Protein AF-A0A6J4IR55-F1 (afdb_monomer_lite)

Radius of gyration: 13.65 Å; chains: 1; bounding box: 36×31×40 Å

InterPro domains:
  IPR049530 EC042_2821-like Restriction Endonuclease-like domain [PF18740] (6-79)

Sequence (94 aa):
VEVPKDPSKSHPYRQMEVVARVNANLNDWKINPFDVQSIVKAYGVKSRPEFYYLSSVRNSSPQYSEAFIEWMIDQYQRDHTFFTASRRKAKASP

pLDDT: mean 91.33, std 11.25, range [43.28, 98.25]

Foldseek 3Di:
DPPPDDCCQQFVDALVRLQVLLQVVDDPDHDDSLLVVLQCQLPVQCVPPSFWDDDPDPPGGITGGVVNSVVVNVQCVVPVCRSVVSNVSNVVRD

Structure (mmCIF, N/CA/C/O backbone):
data_AF-A0A6J4IR55-F1
#
_entry.id   AF-A0A6J4IR55-F1
#
loop_
_atom_site.group_PDB
_atom_site.id
_atom_site.type_symbol
_atom_site.label_atom_id
_atom_site.label_alt_id
_atom_site.label_comp_id
_atom_site.label_asym_id
_atom_site.label_entity_id
_atom_site.label_seq_id
_atom_site.pdbx_PDB_ins_code
_atom_site.Cartn_x
_atom_site.Cartn_y
_atom_site.Cartn_z
_atom_site.occupancy
_atom_site.B_iso_or_equiv
_atom_site.auth_seq_id
_atom_site.auth_comp_id
_atom_site.auth_asym_id
_atom_site.auth_atom_id
_atom_site.pdbx_PDB_model_num
ATOM 1 N N . VAL A 1 1 ? 7.339 -20.319 -22.525 1.00 43.28 1 VAL A N 1
ATOM 2 C CA . VAL A 1 1 ? 8.256 -19.159 -22.579 1.00 43.28 1 VAL A CA 1
ATOM 3 C C . VAL A 1 1 ? 7.704 -18.123 -21.624 1.00 43.28 1 VAL A C 1
ATOM 5 O O . VAL A 1 1 ? 6.638 -17.585 -21.890 1.00 43.28 1 VAL A O 1
ATOM 8 N N . GLU A 1 2 ? 8.337 -17.942 -20.469 1.00 48.81 2 GLU A N 1
ATOM 9 C CA . GLU A 1 2 ? 7.925 -16.915 -19.511 1.00 48.81 2 GLU A CA 1
ATOM 10 C C . GLU A 1 2 ? 8.440 -15.574 -20.039 1.00 48.81 2 GLU A C 1
ATOM 12 O O . GLU A 1 2 ? 9.646 -15.352 -20.137 1.00 48.81 2 GLU A O 1
ATOM 17 N N . VAL A 1 3 ? 7.527 -14.732 -20.524 1.00 53.88 3 VAL A N 1
ATOM 18 C CA . VAL A 1 3 ? 7.879 -13.418 -21.071 1.00 53.88 3 VAL A CA 1
ATOM 19 C C . VAL A 1 3 ? 8.401 -12.564 -19.913 1.00 53.88 3 VAL A C 1
ATOM 21 O O . VAL A 1 3 ? 7.700 -12.473 -18.901 1.00 53.88 3 VAL A O 1
ATOM 24 N N . PRO A 1 4 ? 9.583 -11.926 -20.027 1.00 58.06 4 PRO A N 1
ATOM 25 C CA . PRO A 1 4 ? 10.058 -11.004 -19.005 1.00 58.06 4 PRO A CA 1
ATOM 26 C C . PRO A 1 4 ? 8.987 -9.939 -18.746 1.00 58.06 4 PRO A C 1
ATOM 28 O O . PRO A 1 4 ? 8.683 -9.126 -19.621 1.00 58.06 4 PRO A O 1
ATOM 31 N N . LYS A 1 5 ? 8.361 -9.970 -17.564 1.00 64.94 5 LYS A N 1
ATOM 32 C CA . LYS A 1 5 ? 7.410 -8.934 -17.153 1.00 64.94 5 LYS A CA 1
ATOM 33 C C . LYS A 1 5 ? 8.193 -7.639 -17.007 1.00 64.94 5 LYS A C 1
ATOM 35 O O . LYS A 1 5 ? 8.987 -7.513 -16.084 1.00 64.94 5 LYS A O 1
ATOM 40 N N . ASP A 1 6 ? 7.964 -6.693 -17.913 1.00 74.69 6 ASP A N 1
ATOM 41 C CA . ASP A 1 6 ? 8.489 -5.335 -17.797 1.00 74.69 6 ASP A CA 1
ATOM 42 C C . ASP A 1 6 ? 7.989 -4.723 -16.471 1.00 74.69 6 ASP A C 1
ATOM 44 O O . ASP A 1 6 ? 6.774 -4.527 -16.298 1.00 74.69 6 ASP A O 1
ATOM 48 N N . PRO A 1 7 ? 8.880 -4.448 -15.501 1.00 71.12 7 PRO A N 1
ATOM 49 C CA . PRO A 1 7 ? 8.490 -3.862 -14.224 1.00 71.12 7 PRO A CA 1
ATOM 50 C C . PRO A 1 7 ? 7.841 -2.493 -14.393 1.00 71.12 7 PRO A C 1
ATOM 52 O O . PRO A 1 7 ? 6.917 -2.164 -13.662 1.00 71.12 7 PRO A O 1
ATOM 55 N N . SER A 1 8 ? 8.225 -1.750 -15.433 1.00 74.88 8 SER A N 1
ATOM 56 C CA . SER A 1 8 ? 7.648 -0.444 -15.766 1.00 74.88 8 SER A CA 1
ATOM 57 C C . SER A 1 8 ? 6.166 -0.532 -16.136 1.00 74.88 8 SER A C 1
ATOM 59 O O . SER A 1 8 ? 5.472 0.477 -16.118 1.00 74.88 8 SER A O 1
ATOM 61 N N . LYS A 1 9 ? 5.670 -1.727 -16.484 1.00 79.88 9 LYS A N 1
ATOM 62 C CA . LYS A 1 9 ? 4.254 -1.980 -16.784 1.00 79.88 9 LYS A CA 1
ATOM 63 C C . LYS A 1 9 ? 3.528 -2.685 -15.645 1.00 79.88 9 LYS A C 1
ATOM 65 O O . LYS A 1 9 ? 2.356 -2.419 -15.420 1.00 79.88 9 LYS A O 1
ATOM 70 N N . SER A 1 10 ? 4.205 -3.595 -14.946 1.00 87.31 10 SER A N 1
ATOM 71 C CA . SER A 1 10 ? 3.587 -4.385 -13.870 1.00 87.31 10 SER A CA 1
ATOM 72 C C . SER A 1 10 ? 3.609 -3.686 -12.509 1.00 87.31 10 SER A C 1
ATOM 74 O O . SER A 1 10 ? 2.667 -3.833 -11.736 1.00 87.31 10 SER A O 1
ATOM 76 N N . HIS A 1 11 ? 4.658 -2.913 -12.230 1.00 93.44 11 HIS A N 1
ATOM 77 C CA . HIS A 1 11 ? 4.889 -2.201 -10.976 1.00 93.44 11 HIS A CA 1
ATOM 78 C C . HIS A 1 11 ? 5.349 -0.754 -11.241 1.00 93.44 11 HIS A C 1
ATOM 80 O O . HIS A 1 11 ? 6.426 -0.348 -10.813 1.00 93.44 11 HIS A O 1
ATOM 86 N N . PRO A 1 12 ? 4.573 0.058 -11.976 1.00 94.31 12 PRO A N 1
ATOM 87 C CA . PRO A 1 12 ? 5.023 1.388 -12.387 1.00 94.31 12 PRO A CA 1
ATOM 88 C C . PRO A 1 12 ? 5.198 2.373 -11.220 1.00 94.31 12 PRO A C 1
ATOM 90 O O . PRO A 1 12 ? 5.871 3.386 -11.391 1.00 94.31 12 PRO A O 1
ATOM 93 N N . TYR A 1 13 ? 4.603 2.114 -10.050 1.00 96.50 13 TYR A N 1
ATOM 94 C CA . TYR A 1 13 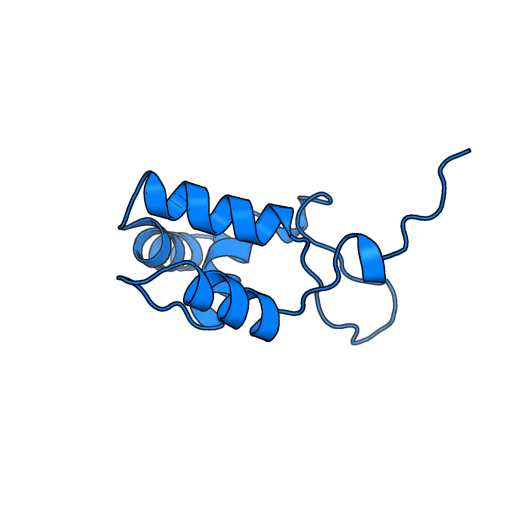? 4.442 3.135 -9.015 1.00 96.50 13 TYR A CA 1
ATOM 95 C C . TYR A 1 13 ? 5.511 3.072 -7.939 1.00 96.50 13 TYR A C 1
ATOM 97 O O . TYR A 1 13 ? 5.747 2.042 -7.317 1.00 96.50 13 TYR A O 1
ATOM 105 N N . ARG A 1 14 ? 6.104 4.216 -7.619 1.00 95.94 14 ARG A N 1
ATOM 106 C CA . ARG A 1 14 ? 6.884 4.414 -6.397 1.00 95.94 14 ARG A CA 1
ATOM 107 C C . ARG A 1 14 ? 5.967 4.812 -5.247 1.00 95.94 14 ARG A C 1
ATOM 109 O O . ARG A 1 14 ? 4.808 5.174 -5.425 1.00 95.94 14 ARG A O 1
ATOM 116 N N . GLN A 1 15 ? 6.517 4.814 -4.036 1.00 96.75 15 GLN A N 1
ATOM 117 C CA . GLN A 1 15 ? 5.765 5.121 -2.818 1.00 96.75 15 GLN A CA 1
ATOM 118 C C . GLN A 1 15 ? 4.972 6.439 -2.884 1.00 96.75 15 GLN A C 1
ATOM 120 O O . GLN A 1 15 ? 3.821 6.475 -2.458 1.00 96.75 15 GLN A O 1
ATOM 125 N N . MET A 1 16 ? 5.564 7.515 -3.411 1.00 97.38 16 MET A N 1
ATOM 126 C CA . MET A 1 16 ? 4.875 8.809 -3.517 1.00 97.38 16 MET A CA 1
ATOM 127 C C . MET A 1 16 ? 3.690 8.764 -4.488 1.00 97.38 16 MET A C 1
ATOM 129 O O . MET A 1 16 ? 2.672 9.405 -4.244 1.00 97.38 16 MET A O 1
ATOM 133 N N . GLU A 1 17 ? 3.794 7.974 -5.556 1.00 97.94 17 GLU A N 1
ATOM 134 C CA . GLU A 1 17 ? 2.726 7.801 -6.544 1.00 97.94 17 GLU A CA 1
ATOM 135 C C . GLU A 1 17 ? 1.590 6.943 -5.982 1.00 97.94 17 GLU A C 1
ATOM 137 O O . GLU A 1 17 ? 0.425 7.273 -6.189 1.00 97.94 17 GLU A O 1
ATOM 142 N N . VAL A 1 18 ? 1.913 5.911 -5.191 1.00 98.00 18 VAL A N 1
ATOM 143 C CA . VAL A 1 18 ? 0.921 5.140 -4.420 1.00 98.00 18 VAL A CA 1
ATOM 144 C C . VAL A 1 18 ? 0.131 6.066 -3.495 1.00 98.00 18 VAL A C 1
ATOM 146 O O . VAL A 1 18 ? -1.097 6.044 -3.509 1.00 98.00 18 VAL A O 1
ATOM 149 N N . VAL A 1 19 ? 0.816 6.929 -2.733 1.00 98.19 19 VAL A N 1
ATOM 150 C CA . VAL A 1 19 ? 0.160 7.909 -1.849 1.00 98.19 19 VAL A CA 1
ATOM 151 C C . VAL A 1 19 ? -0.771 8.826 -2.638 1.00 98.19 19 VAL A C 1
ATOM 153 O O . VAL A 1 19 ? -1.924 9.002 -2.247 1.00 98.19 19 VAL A O 1
ATOM 156 N N . ALA A 1 20 ? -0.295 9.392 -3.750 1.00 98.06 20 ALA A N 1
ATOM 157 C CA . ALA A 1 20 ? -1.092 10.291 -4.577 1.00 98.06 20 ALA A CA 1
ATOM 158 C C . ALA A 1 20 ? -2.348 9.601 -5.131 1.00 98.06 20 ALA A C 1
ATOM 160 O O . ALA A 1 20 ? -3.440 10.157 -5.036 1.00 98.06 20 ALA A O 1
ATOM 161 N N . ARG A 1 21 ? -2.214 8.375 -5.650 1.00 97.94 21 ARG A N 1
ATOM 162 C CA . ARG A 1 21 ? -3.327 7.610 -6.231 1.00 97.94 21 ARG A CA 1
ATOM 163 C C . ARG A 1 21 ? -4.360 7.200 -5.197 1.00 97.94 21 ARG A C 1
ATOM 165 O O . ARG A 1 21 ? -5.548 7.407 -5.422 1.00 97.94 21 ARG A O 1
ATOM 172 N N . VAL A 1 22 ? -3.936 6.686 -4.045 1.00 97.62 22 VAL A N 1
ATOM 173 C CA . VAL A 1 22 ? -4.870 6.338 -2.965 1.00 97.62 22 VAL A CA 1
ATOM 174 C C . VAL A 1 22 ? -5.602 7.592 -2.483 1.00 97.62 22 VAL A C 1
ATOM 176 O O . VAL A 1 22 ? -6.824 7.592 -2.388 1.00 97.62 22 VAL A O 1
ATOM 179 N N . ASN A 1 23 ? -4.889 8.702 -2.280 1.00 97.31 23 ASN A N 1
ATOM 180 C CA . ASN A 1 23 ? -5.503 9.964 -1.862 1.00 97.31 23 ASN A CA 1
ATOM 181 C C . ASN A 1 23 ? -6.420 10.590 -2.917 1.00 97.31 23 ASN A C 1
ATOM 183 O O . ASN A 1 23 ? -7.286 11.378 -2.545 1.00 97.31 23 ASN A O 1
ATOM 187 N N . ALA A 1 24 ? -6.231 10.296 -4.202 1.00 97.06 24 ALA A N 1
ATOM 188 C CA . ALA A 1 24 ? -7.140 10.733 -5.259 1.00 97.06 24 ALA A CA 1
ATOM 189 C C . ALA A 1 24 ? -8.444 9.916 -5.278 1.00 97.06 24 ALA A C 1
ATOM 191 O O . ALA A 1 24 ? -9.471 10.431 -5.703 1.00 97.06 24 ALA A O 1
ATOM 192 N N . ASN A 1 25 ? -8.407 8.669 -4.796 1.00 95.94 25 ASN A N 1
ATOM 193 C CA . ASN A 1 25 ? -9.566 7.774 -4.741 1.00 95.94 25 ASN A CA 1
ATOM 194 C C . ASN A 1 25 ? -10.312 7.814 -3.397 1.00 95.94 25 ASN A C 1
ATOM 196 O O . ASN A 1 25 ? -11.448 7.354 -3.314 1.00 95.94 25 ASN A O 1
ATOM 200 N N . LEU A 1 26 ? -9.694 8.353 -2.342 1.00 93.81 26 LEU A N 1
ATOM 201 C CA . LEU A 1 26 ? -10.301 8.492 -1.019 1.00 93.81 26 LEU A CA 1
ATOM 202 C C . LEU A 1 26 ? -10.625 9.960 -0.710 1.00 93.81 26 LEU A C 1
ATOM 204 O O . LEU A 1 26 ? -9.736 10.819 -0.627 1.00 93.81 26 LEU A O 1
ATOM 208 N N . ASN A 1 27 ? -11.912 10.239 -0.497 1.00 88.25 27 ASN A N 1
ATOM 209 C CA . ASN A 1 27 ? -12.398 11.574 -0.143 1.00 88.25 27 ASN A CA 1
ATOM 210 C C . ASN A 1 27 ? -12.264 11.853 1.361 1.00 88.25 27 ASN A C 1
ATOM 212 O O . ASN A 1 27 ? -11.814 12.932 1.740 1.00 88.25 27 ASN A O 1
ATOM 216 N N . ASP A 1 28 ? -12.560 10.860 2.202 1.00 90.06 28 ASP A N 1
ATOM 217 C CA . ASP A 1 28 ? -12.704 11.043 3.656 1.00 90.06 28 ASP A CA 1
ATOM 218 C C . ASP A 1 28 ? -11.413 10.801 4.451 1.00 90.06 28 ASP A C 1
ATOM 220 O O . ASP A 1 28 ? -11.338 11.089 5.647 1.00 90.06 28 ASP A O 1
ATOM 224 N N . TRP A 1 29 ? -10.370 10.276 3.803 1.00 92.81 29 TRP A N 1
ATOM 225 C CA . TRP A 1 29 ? -9.100 9.972 4.453 1.00 92.81 29 TRP A CA 1
ATOM 226 C C . TRP A 1 29 ? -7.910 10.268 3.550 1.00 92.81 29 TRP A C 1
ATOM 228 O O . TRP A 1 29 ? -7.927 9.975 2.354 1.00 92.81 29 TRP A O 1
ATOM 238 N N . LYS A 1 30 ? -6.845 10.814 4.144 1.00 95.19 30 LYS A N 1
ATOM 239 C CA . LYS A 1 30 ? -5.561 11.028 3.474 1.00 95.19 30 LYS A CA 1
ATOM 240 C C . LYS A 1 30 ? -4.476 10.195 4.139 1.00 95.19 30 LYS A C 1
ATOM 242 O O . LYS A 1 30 ? -4.263 10.270 5.348 1.00 95.19 30 LYS A O 1
ATOM 247 N N . ILE A 1 31 ? -3.776 9.420 3.325 1.00 97.31 31 ILE A N 1
ATOM 248 C CA . ILE A 1 31 ? -2.597 8.662 3.716 1.00 97.31 31 ILE A CA 1
ATOM 249 C C . ILE A 1 31 ? -1.318 9.438 3.401 1.00 97.31 31 ILE A C 1
ATOM 251 O O . ILE A 1 31 ? -1.301 10.364 2.586 1.00 97.31 31 ILE A O 1
ATOM 255 N N . ASN A 1 32 ? -0.226 9.027 4.030 1.00 97.62 32 ASN A N 1
ATOM 256 C CA . ASN A 1 32 ? 1.116 9.541 3.791 1.00 97.62 32 ASN A CA 1
ATOM 257 C C . ASN A 1 32 ? 2.110 8.384 3.525 1.00 97.62 32 ASN A C 1
ATOM 259 O O . ASN A 1 32 ? 1.743 7.209 3.610 1.00 97.62 32 ASN A O 1
ATOM 263 N N . PRO A 1 33 ? 3.389 8.664 3.213 1.00 97.12 33 PRO A N 1
ATOM 264 C CA . PRO A 1 33 ? 4.373 7.607 2.971 1.00 97.12 33 PRO A CA 1
ATOM 265 C C . PRO A 1 33 ? 4.550 6.633 4.149 1.00 97.12 33 PRO A C 1
ATOM 267 O O . PRO A 1 33 ? 4.790 5.442 3.940 1.00 97.12 33 PRO A O 1
ATOM 270 N N . PHE A 1 34 ? 4.395 7.109 5.387 1.00 96.56 34 PHE A N 1
ATOM 271 C CA . PHE A 1 34 ? 4.497 6.272 6.582 1.00 96.56 34 PHE A CA 1
ATOM 272 C C . PHE A 1 34 ? 3.347 5.255 6.686 1.00 96.56 34 PHE A C 1
ATOM 274 O O . PHE A 1 34 ? 3.569 4.128 7.138 1.00 96.56 34 PHE A O 1
ATOM 281 N N . ASP A 1 35 ? 2.145 5.590 6.206 1.00 97.25 35 ASP A N 1
ATOM 282 C CA . ASP A 1 35 ? 1.043 4.625 6.065 1.00 97.25 35 ASP A CA 1
ATOM 283 C C . ASP A 1 35 ? 1.418 3.482 5.128 1.00 97.25 35 ASP A C 1
ATOM 285 O O . ASP A 1 35 ? 1.277 2.314 5.489 1.00 97.25 35 ASP A O 1
ATOM 289 N N . VAL A 1 36 ? 1.976 3.807 3.958 1.00 97.69 36 VAL A N 1
ATOM 290 C CA . VAL A 1 36 ? 2.412 2.799 2.982 1.00 97.69 36 VAL A CA 1
ATOM 291 C C . VAL A 1 36 ? 3.472 1.879 3.592 1.00 97.69 36 VAL A C 1
ATOM 293 O O . VAL A 1 36 ? 3.360 0.662 3.482 1.00 97.69 36 VAL A O 1
ATOM 296 N N . GLN A 1 37 ? 4.467 2.421 4.305 1.00 96.88 37 GLN A N 1
ATOM 297 C CA . GLN A 1 37 ? 5.479 1.599 4.994 1.00 96.88 37 GLN A CA 1
ATOM 298 C C . GLN A 1 37 ? 4.863 0.703 6.065 1.00 96.88 37 GLN A C 1
ATOM 300 O O . GLN A 1 37 ? 5.239 -0.465 6.184 1.00 96.88 37 GLN A O 1
ATOM 305 N N . SER A 1 38 ? 3.911 1.244 6.828 1.00 97.50 38 SER A N 1
ATOM 306 C CA . SER A 1 38 ? 3.216 0.500 7.873 1.00 97.50 38 SER A CA 1
ATOM 307 C C . SER A 1 38 ? 2.469 -0.691 7.285 1.00 97.50 38 SER A C 1
ATOM 309 O O . SER A 1 38 ? 2.614 -1.803 7.780 1.00 97.50 38 SER A O 1
ATOM 311 N N . ILE A 1 39 ? 1.739 -0.490 6.190 1.00 97.31 39 ILE A N 1
ATOM 312 C CA . ILE A 1 39 ? 1.028 -1.558 5.477 1.00 97.31 39 ILE A CA 1
ATOM 313 C C . ILE A 1 39 ? 2.013 -2.585 4.920 1.00 97.31 39 ILE A C 1
ATOM 315 O O . ILE A 1 39 ? 1.839 -3.787 5.128 1.00 97.31 39 ILE A O 1
ATOM 319 N N . VAL A 1 40 ? 3.083 -2.125 4.264 1.00 96.50 40 VAL A N 1
ATOM 320 C CA . VAL A 1 40 ? 4.091 -3.015 3.679 1.00 96.50 40 VAL A CA 1
ATOM 321 C C . VAL A 1 40 ? 4.699 -3.933 4.735 1.00 96.50 40 VAL A C 1
ATOM 323 O O . VAL A 1 40 ? 4.847 -5.130 4.483 1.00 96.50 40 VAL A O 1
ATOM 326 N N . LYS A 1 41 ? 5.001 -3.399 5.926 1.00 95.94 41 LYS A N 1
ATOM 327 C CA . LYS A 1 41 ? 5.499 -4.189 7.059 1.00 95.94 41 LYS A CA 1
ATOM 328 C C . LYS A 1 41 ? 4.413 -5.108 7.628 1.00 95.94 41 LYS A C 1
ATOM 330 O O . LYS A 1 41 ? 4.625 -6.310 7.734 1.00 95.94 41 LYS A O 1
ATOM 335 N N . ALA A 1 42 ? 3.250 -4.556 7.966 1.00 96.19 42 ALA A N 1
ATOM 336 C CA . ALA A 1 42 ? 2.178 -5.244 8.686 1.00 96.19 42 ALA A CA 1
ATOM 337 C C . ALA A 1 42 ? 1.540 -6.417 7.919 1.00 96.19 42 ALA A C 1
ATOM 339 O O . ALA A 1 42 ? 0.938 -7.299 8.538 1.00 96.19 42 ALA A O 1
ATOM 340 N N . TYR A 1 43 ? 1.635 -6.416 6.588 1.00 95.62 43 TYR A N 1
ATOM 341 C CA . TYR A 1 43 ? 1.024 -7.427 5.718 1.00 95.62 43 TYR A CA 1
ATOM 342 C C . TYR A 1 43 ? 2.035 -8.169 4.840 1.00 95.62 43 TYR A C 1
ATOM 344 O O . TYR A 1 43 ? 1.631 -8.869 3.916 1.00 95.62 43 TYR A O 1
ATOM 352 N N . GLY A 1 44 ? 3.339 -8.019 5.102 1.00 95.50 44 GLY A N 1
ATOM 353 C CA . GLY A 1 44 ? 4.374 -8.743 4.362 1.00 95.50 44 GLY A CA 1
ATOM 354 C C . GLY A 1 44 ? 4.344 -8.472 2.856 1.00 95.50 44 GLY A C 1
ATOM 355 O O . GLY A 1 44 ? 4.630 -9.358 2.063 1.00 95.50 44 GLY A O 1
ATOM 356 N N . VAL A 1 45 ? 4.002 -7.253 2.431 1.00 96.56 45 VAL A N 1
ATOM 357 C CA . VAL A 1 45 ? 3.790 -6.924 1.005 1.00 96.56 45 VAL A CA 1
ATOM 358 C C . VAL A 1 45 ? 5.028 -7.217 0.151 1.00 96.56 45 VAL A C 1
ATOM 360 O O . VAL A 1 45 ? 4.904 -7.576 -1.011 1.00 96.56 45 VAL A O 1
ATOM 363 N N . LYS A 1 46 ? 6.231 -7.151 0.732 1.00 95.00 46 LYS A N 1
ATOM 364 C CA . LYS A 1 46 ? 7.482 -7.477 0.031 1.00 95.00 46 LYS A CA 1
ATOM 365 C C . LYS A 1 46 ? 7.563 -8.922 -0.474 1.00 95.00 46 LYS A C 1
ATOM 367 O O . LYS A 1 46 ? 8.313 -9.170 -1.409 1.00 95.00 46 LYS A O 1
ATOM 372 N N . SER A 1 47 ? 6.833 -9.861 0.132 1.00 95.06 47 SER A N 1
ATOM 373 C CA . SER A 1 47 ? 6.776 -11.258 -0.321 1.00 95.06 47 SER A CA 1
ATOM 374 C C 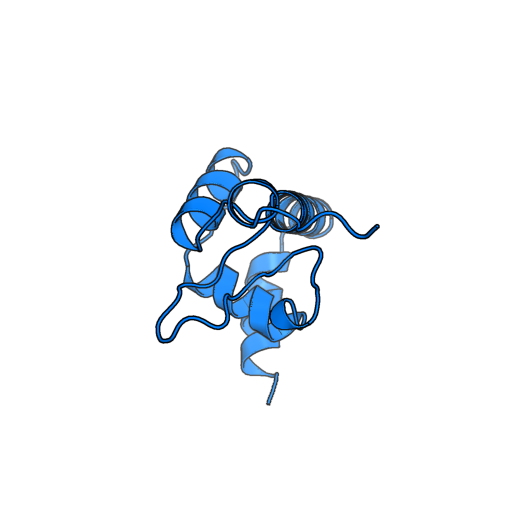. SER A 1 47 ? 5.629 -11.525 -1.299 1.00 95.06 47 SER A C 1
ATOM 376 O O . SER A 1 47 ? 5.374 -12.679 -1.629 1.00 95.06 47 SER A O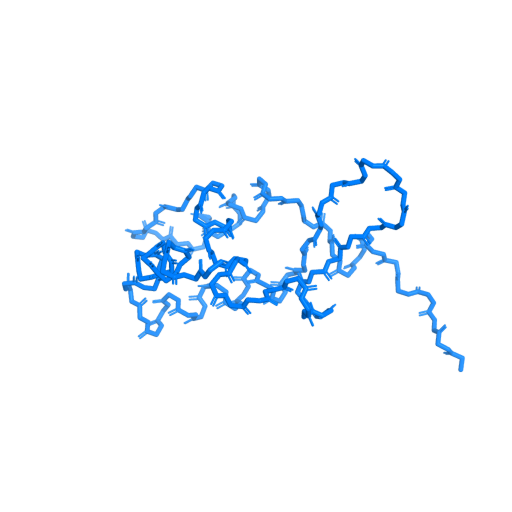 1
ATOM 378 N N . ARG A 1 48 ? 4.915 -10.479 -1.733 1.00 95.81 48 ARG A N 1
ATOM 379 C CA . ARG A 1 48 ? 3.753 -10.559 -2.619 1.00 95.81 48 ARG A CA 1
ATOM 380 C C . ARG A 1 48 ? 4.126 -10.010 -4.001 1.00 95.81 48 ARG A C 1
ATOM 382 O O . ARG A 1 48 ? 4.070 -8.792 -4.196 1.00 95.81 48 ARG A O 1
ATOM 389 N N . PRO A 1 49 ? 4.555 -10.863 -4.949 1.00 94.06 49 PRO A N 1
ATOM 390 C CA . PRO A 1 49 ? 5.045 -10.427 -6.259 1.00 94.06 49 PRO A CA 1
ATOM 391 C C . PRO A 1 49 ? 3.958 -9.807 -7.146 1.00 94.06 49 PRO A C 1
ATOM 393 O O . PRO A 1 49 ? 4.268 -9.221 -8.177 1.00 94.06 49 PRO A O 1
ATOM 396 N N . GLU A 1 50 ? 2.685 -9.949 -6.779 1.00 95.12 50 GLU A N 1
ATOM 397 C CA . GLU A 1 50 ? 1.576 -9.246 -7.414 1.00 95.12 50 GLU A CA 1
ATOM 398 C C . GLU A 1 50 ? 1.477 -7.774 -6.982 1.00 95.12 50 GLU A C 1
ATOM 400 O O . GLU A 1 50 ? 0.827 -6.988 -7.668 1.00 95.12 50 GLU A O 1
ATOM 405 N N . PHE A 1 51 ? 2.105 -7.397 -5.861 1.00 96.62 51 PHE A N 1
ATOM 406 C CA . PHE A 1 51 ? 2.045 -6.057 -5.263 1.00 96.62 51 PHE A CA 1
ATOM 407 C C . PHE A 1 51 ? 3.370 -5.313 -5.283 1.00 96.62 51 PHE A C 1
ATOM 409 O O . PHE A 1 51 ? 3.373 -4.084 -5.361 1.00 96.62 51 PHE A O 1
ATOM 416 N N . TYR A 1 52 ? 4.478 -6.035 -5.152 1.00 96.38 52 TYR A N 1
ATOM 417 C CA . TYR A 1 52 ? 5.781 -5.464 -4.866 1.00 96.38 52 TYR A CA 1
ATOM 418 C C . TYR A 1 52 ? 6.845 -5.977 -5.823 1.00 96.38 52 TYR A C 1
ATOM 420 O O . TYR A 1 52 ? 7.011 -7.181 -6.021 1.00 96.38 52 TYR A O 1
ATOM 428 N N . TYR A 1 53 ? 7.656 -5.043 -6.303 1.00 94.75 53 TYR A N 1
ATOM 429 C CA . TYR A 1 53 ? 8.855 -5.325 -7.062 1.00 94.75 53 TYR A CA 1
ATOM 430 C C . TYR A 1 53 ? 10.033 -4.502 -6.537 1.00 94.75 53 TYR A C 1
ATOM 432 O O . TYR A 1 53 ? 9.927 -3.306 -6.261 1.00 94.75 53 TYR A O 1
ATOM 440 N N . LEU A 1 54 ? 11.192 -5.145 -6.422 1.00 93.19 54 LEU A N 1
ATOM 441 C CA . LEU A 1 54 ? 12.468 -4.485 -6.180 1.00 93.19 54 LEU A CA 1
ATOM 442 C C . LEU A 1 54 ? 13.492 -5.095 -7.128 1.00 93.19 54 LEU A C 1
ATOM 444 O O . LEU A 1 54 ? 13.728 -6.301 -7.090 1.00 93.19 54 LEU A O 1
ATOM 448 N N . SER A 1 55 ? 14.090 -4.267 -7.982 1.00 88.19 55 SER A N 1
ATOM 449 C CA . SER A 1 55 ? 15.107 -4.757 -8.910 1.00 88.19 55 SER A CA 1
ATOM 450 C C . SER A 1 55 ? 16.380 -5.169 -8.163 1.00 88.19 55 SER A C 1
ATOM 452 O O . SER A 1 55 ? 16.700 -4.625 -7.107 1.00 88.19 55 SER A O 1
ATOM 454 N N . SER A 1 56 ? 17.161 -6.071 -8.752 1.00 86.69 56 SER A N 1
ATOM 455 C CA . SER A 1 56 ? 18.475 -6.464 -8.225 1.00 86.69 56 SER A CA 1
ATOM 456 C C . SER A 1 56 ? 19.535 -5.356 -8.321 1.00 86.69 56 SER A C 1
ATOM 458 O O . SER A 1 56 ? 20.620 -5.492 -7.756 1.00 86.69 56 SER A O 1
ATOM 460 N N . VAL A 1 57 ? 19.241 -4.245 -9.009 1.00 88.44 57 VAL A N 1
ATOM 461 C CA . VAL A 1 57 ? 20.144 -3.094 -9.100 1.00 88.44 57 VAL A CA 1
ATOM 462 C C . VAL A 1 57 ? 20.286 -2.448 -7.723 1.00 88.44 57 VAL A C 1
ATOM 464 O O . VAL A 1 57 ? 19.300 -2.110 -7.057 1.00 88.44 57 VAL A O 1
ATOM 467 N N . ARG A 1 58 ? 21.540 -2.249 -7.303 1.00 86.88 58 ARG A N 1
ATOM 468 C CA . ARG A 1 58 ? 21.883 -1.593 -6.038 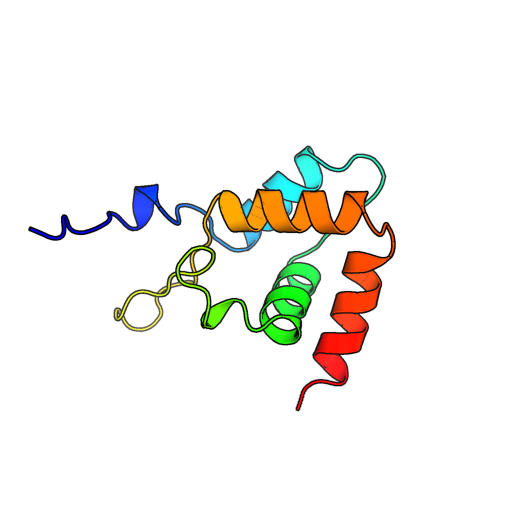1.00 86.88 58 ARG A CA 1
ATOM 469 C C . ARG A 1 58 ? 21.230 -0.209 -5.967 1.00 86.88 58 ARG A C 1
ATOM 471 O O . ARG A 1 58 ? 21.314 0.564 -6.915 1.00 86.88 58 ARG A O 1
ATOM 478 N N . ASN A 1 59 ? 20.617 0.106 -4.825 1.00 85.19 59 ASN A N 1
ATOM 479 C CA . ASN A 1 59 ? 19.887 1.358 -4.568 1.00 85.19 59 ASN A CA 1
ATOM 480 C C . ASN A 1 59 ? 18.645 1.580 -5.445 1.00 85.19 59 ASN A C 1
ATOM 482 O O . ASN A 1 59 ? 18.144 2.703 -5.527 1.00 85.19 59 ASN A O 1
ATOM 486 N N . SER A 1 60 ? 18.121 0.537 -6.089 1.00 86.56 60 SER A N 1
ATOM 487 C CA . SER A 1 60 ? 16.830 0.664 -6.753 1.00 86.56 60 SER A CA 1
ATOM 488 C C . SER A 1 60 ? 15.722 0.969 -5.746 1.00 86.56 60 SER A C 1
ATOM 490 O O . SER A 1 60 ? 15.736 0.524 -4.596 1.00 86.56 60 SER A O 1
ATOM 492 N N . SER A 1 61 ? 14.772 1.798 -6.170 1.00 90.06 61 SER A N 1
ATOM 493 C CA . SER A 1 61 ? 13.613 2.120 -5.347 1.00 90.06 61 SER A CA 1
ATOM 494 C C . SER A 1 61 ? 12.571 1.008 -5.459 1.00 90.06 61 SER A C 1
ATOM 496 O O . SER A 1 61 ? 12.352 0.511 -6.566 1.00 90.06 61 SER A O 1
ATOM 498 N N . PRO A 1 62 ? 11.889 0.663 -4.355 1.00 93.81 62 PRO A N 1
ATOM 499 C CA . PRO A 1 62 ? 10.723 -0.199 -4.406 1.00 93.81 62 PRO A CA 1
ATOM 500 C C . PRO A 1 62 ? 9.657 0.332 -5.356 1.00 93.81 62 PRO A C 1
ATOM 502 O O . PRO A 1 62 ? 9.395 1.540 -5.410 1.00 93.81 62 PRO A O 1
ATOM 505 N N . GLN A 1 63 ? 9.040 -0.603 -6.055 1.00 95.69 63 GLN A N 1
ATOM 506 C CA . GLN A 1 63 ? 7.997 -0.386 -7.032 1.00 95.69 63 GLN A CA 1
ATOM 507 C C . GLN A 1 63 ? 6.761 -1.203 -6.656 1.00 95.69 63 GLN A C 1
ATOM 509 O O . GLN A 1 63 ? 6.867 -2.293 -6.090 1.00 95.69 63 GLN A O 1
ATOM 514 N N . TYR A 1 64 ? 5.592 -0.661 -6.966 1.00 97.25 64 TYR A N 1
ATOM 515 C CA . TYR A 1 64 ? 4.298 -1.197 -6.585 1.00 97.25 64 TYR A CA 1
ATOM 516 C C . TYR A 1 64 ? 3.377 -1.275 -7.796 1.00 97.25 64 TYR A C 1
ATOM 518 O O . TYR A 1 64 ? 3.445 -0.442 -8.705 1.00 97.25 64 TYR A O 1
ATOM 526 N N . SER A 1 65 ? 2.519 -2.288 -7.805 1.00 97.06 65 SER A N 1
ATOM 527 C CA . SER A 1 65 ? 1.516 -2.486 -8.848 1.00 97.06 65 SER A CA 1
ATOM 528 C C . SER A 1 65 ? 0.246 -1.675 -8.587 1.00 97.06 65 SER A C 1
ATOM 530 O O . SER A 1 6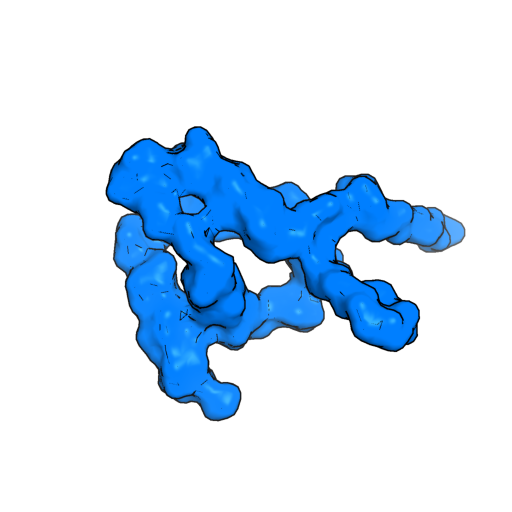5 ? 0.007 -1.199 -7.475 1.00 97.06 65 SER A O 1
ATOM 532 N N . GLU A 1 66 ? -0.603 -1.558 -9.609 1.00 97.06 66 GLU A N 1
ATOM 533 C CA . GLU A 1 66 ? -1.966 -1.035 -9.438 1.00 97.06 66 GLU A CA 1
ATOM 534 C C . GLU A 1 66 ? -2.780 -1.921 -8.477 1.00 97.06 66 GLU A C 1
ATOM 536 O O . GLU A 1 66 ? -3.485 -1.408 -7.617 1.00 97.06 66 GLU A O 1
ATOM 541 N N . ALA A 1 67 ? -2.585 -3.246 -8.515 1.00 97.31 67 ALA A N 1
ATOM 542 C CA . ALA A 1 67 ? -3.282 -4.181 -7.629 1.00 97.31 67 ALA A CA 1
ATOM 543 C C . ALA A 1 67 ? -3.012 -3.905 -6.138 1.00 97.31 67 ALA A C 1
ATOM 545 O O . ALA A 1 67 ? -3.882 -4.126 -5.298 1.00 97.31 67 ALA A O 1
ATOM 546 N N . PHE A 1 68 ? -1.826 -3.389 -5.790 1.00 98.12 68 PHE A N 1
ATOM 547 C CA . PHE A 1 68 ? -1.546 -2.962 -4.419 1.00 98.12 68 PHE A CA 1
ATOM 548 C C . PHE A 1 68 ? -2.386 -1.743 -4.007 1.00 98.12 68 PHE A C 1
ATOM 550 O O . PHE A 1 68 ? -2.882 -1.691 -2.881 1.00 98.12 68 PHE A O 1
ATOM 557 N N . ILE A 1 69 ? -2.570 -0.782 -4.916 1.00 98.06 69 ILE A N 1
ATOM 558 C CA . ILE A 1 69 ? -3.379 0.425 -4.694 1.00 98.06 69 ILE A CA 1
ATOM 559 C C . ILE A 1 69 ? -4.854 0.052 -4.549 1.00 98.06 69 ILE A C 1
ATOM 561 O O . ILE A 1 69 ? -5.484 0.439 -3.564 1.00 98.06 69 ILE A O 1
ATOM 565 N N . GLU A 1 70 ? -5.380 -0.743 -5.481 1.00 97.94 70 GLU A N 1
ATOM 566 C CA . GLU A 1 70 ? -6.757 -1.244 -5.446 1.00 97.94 70 GLU A CA 1
ATOM 567 C C . GLU A 1 70 ? -7.032 -2.009 -4.151 1.00 97.94 70 GLU A C 1
ATOM 569 O O . GLU A 1 70 ? -8.031 -1.761 -3.477 1.00 97.94 70 GLU A O 1
ATOM 574 N N . TRP A 1 71 ? -6.102 -2.878 -3.744 1.00 98.25 71 TRP A N 1
ATOM 575 C CA . TRP A 1 71 ? -6.215 -3.607 -2.488 1.00 98.25 71 TRP A CA 1
ATOM 576 C C . TRP A 1 71 ? -6.252 -2.668 -1.277 1.00 98.25 71 TRP A C 1
ATOM 578 O O . TRP A 1 71 ? -7.097 -2.848 -0.408 1.00 98.25 71 TRP A O 1
ATOM 588 N N . MET A 1 72 ? -5.402 -1.636 -1.209 1.00 97.88 72 MET A N 1
ATOM 589 C CA . MET A 1 72 ? -5.445 -0.659 -0.108 1.00 97.88 72 MET A CA 1
ATOM 590 C C . MET A 1 72 ? -6.793 0.070 -0.020 1.00 97.88 72 MET A C 1
ATOM 592 O O . MET A 1 72 ? -7.278 0.321 1.085 1.00 97.88 72 MET A O 1
ATOM 596 N N . ILE A 1 73 ? -7.384 0.412 -1.167 1.00 97.50 73 ILE A N 1
ATOM 597 C CA . ILE A 1 73 ? -8.689 1.079 -1.242 1.00 97.50 73 ILE A CA 1
ATOM 598 C C . ILE A 1 73 ? -9.799 0.125 -0.789 1.00 97.50 73 ILE A C 1
ATOM 600 O O . ILE A 1 73 ? -10.591 0.499 0.072 1.00 97.50 73 ILE A O 1
ATOM 604 N N . ASP A 1 74 ? -9.821 -1.112 -1.291 1.00 97.69 74 ASP A N 1
ATOM 605 C CA . ASP A 1 74 ? -10.799 -2.136 -0.899 1.00 97.69 74 ASP A CA 1
ATOM 606 C C . ASP A 1 74 ? -10.717 -2.457 0.604 1.00 97.69 74 ASP A C 1
ATOM 608 O O . ASP A 1 74 ? -11.741 -2.521 1.284 1.00 97.69 74 ASP A O 1
ATOM 612 N N . GLN A 1 75 ? -9.508 -2.580 1.164 1.00 97.44 75 GLN A N 1
ATOM 613 C CA . GLN A 1 75 ? -9.344 -2.784 2.605 1.00 97.44 75 GLN A CA 1
ATOM 614 C C . GLN A 1 75 ? -9.905 -1.615 3.419 1.00 97.44 75 GLN A C 1
ATOM 616 O O . GLN A 1 75 ? -10.574 -1.848 4.423 1.00 97.44 75 GLN A O 1
ATOM 621 N N . TYR A 1 76 ? -9.675 -0.373 2.983 1.00 96.88 76 TYR A N 1
ATOM 622 C CA . TYR A 1 76 ? -10.257 0.794 3.641 1.00 96.88 76 TYR A CA 1
ATOM 623 C C . TYR A 1 76 ? -11.783 0.811 3.521 1.00 96.88 76 TYR A C 1
ATOM 625 O O . TYR A 1 76 ? -12.458 1.030 4.517 1.00 96.88 76 TYR A O 1
ATOM 633 N N . GLN A 1 77 ? -12.346 0.520 2.347 1.00 95.06 77 GLN A N 1
ATOM 634 C CA . GLN A 1 77 ? -13.801 0.473 2.153 1.00 95.06 77 GLN A CA 1
ATOM 635 C C . GLN A 1 77 ? -14.485 -0.587 3.031 1.00 95.06 77 GLN A C 1
ATOM 637 O O . GLN A 1 77 ? -15.622 -0.395 3.456 1.00 95.06 77 GLN A O 1
ATOM 642 N N . ARG A 1 78 ? -13.798 -1.697 3.324 1.00 96.44 78 ARG A N 1
ATOM 643 C CA . ARG A 1 78 ? -14.280 -2.732 4.255 1.00 96.44 78 ARG A CA 1
ATOM 644 C C . ARG A 1 78 ? -14.116 -2.333 5.720 1.00 96.44 78 ARG A C 1
ATOM 646 O O . ARG A 1 78 ? -14.937 -2.715 6.548 1.00 96.44 78 ARG A O 1
ATOM 653 N N . ASP A 1 79 ? -13.051 -1.605 6.037 1.00 96.38 79 ASP A N 1
ATOM 654 C CA . ASP A 1 79 ? -12.719 -1.149 7.382 1.00 96.38 79 ASP A CA 1
ATOM 655 C C . ASP A 1 79 ? -12.077 0.246 7.327 1.00 96.38 79 ASP A C 1
ATOM 657 O O . ASP A 1 79 ? -10.877 0.396 7.087 1.00 96.38 79 ASP A O 1
ATOM 661 N N . HIS A 1 80 ? -12.858 1.289 7.632 1.00 94.81 80 HIS A N 1
ATOM 662 C CA . HIS A 1 80 ? -12.360 2.671 7.645 1.00 94.81 80 HIS A CA 1
ATOM 663 C C . HIS A 1 80 ? -11.252 2.916 8.690 1.00 94.81 80 HIS A C 1
ATOM 665 O O . HIS A 1 80 ? -10.602 3.963 8.679 1.00 94.81 80 HIS A O 1
ATOM 671 N N . THR A 1 81 ? -10.989 1.970 9.598 1.00 95.38 81 THR A N 1
ATOM 672 C CA . THR A 1 81 ? -9.871 2.047 10.546 1.00 95.38 81 THR A CA 1
ATOM 673 C C . THR A 1 81 ? -8.581 1.423 10.009 1.00 95.38 81 THR A C 1
ATOM 675 O O . THR A 1 81 ? -7.525 1.595 10.630 1.00 95.38 81 THR A O 1
ATOM 678 N N . PHE A 1 82 ? -8.627 0.776 8.837 1.00 96.94 82 PHE A N 1
ATOM 679 C CA . PHE A 1 82 ? -7.558 -0.032 8.247 1.00 96.94 82 PHE A CA 1
ATOM 680 C C . PHE A 1 82 ? -6.177 0.633 8.296 1.00 96.94 82 PHE A C 1
ATOM 682 O 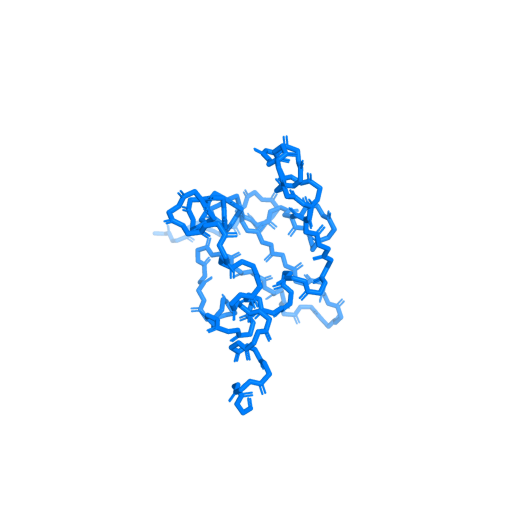O . PHE A 1 82 ? -5.210 0.021 8.759 1.00 96.94 82 PHE A O 1
ATOM 689 N N . PHE A 1 83 ? -6.050 1.896 7.879 1.00 95.62 83 PHE A N 1
ATOM 690 C CA . PHE A 1 83 ? -4.757 2.593 7.880 1.00 95.62 83 PHE A CA 1
ATOM 691 C C . PHE A 1 83 ? -4.211 2.808 9.297 1.00 95.62 83 PHE A C 1
ATOM 693 O O . PHE A 1 83 ? -3.037 2.548 9.573 1.00 95.62 83 PHE A O 1
ATOM 700 N N . THR A 1 84 ? -5.074 3.197 10.236 1.00 95.69 84 THR A N 1
ATOM 701 C CA . THR A 1 84 ? -4.692 3.378 11.644 1.00 95.69 84 THR A CA 1
ATOM 702 C C . THR A 1 84 ? -4.343 2.040 12.301 1.00 95.69 84 THR A C 1
ATOM 704 O O . THR A 1 84 ? -3.347 1.948 13.026 1.00 95.69 84 THR A O 1
ATOM 707 N N . ALA A 1 85 ? -5.110 0.986 12.015 1.00 95.75 85 ALA A N 1
ATOM 708 C CA . ALA A 1 85 ? -4.834 -0.371 12.475 1.00 95.75 85 ALA A CA 1
ATOM 709 C C . ALA A 1 85 ? -3.495 -0.891 11.923 1.00 95.75 85 ALA A C 1
ATOM 711 O O . ALA A 1 85 ? -2.683 -1.441 12.671 1.00 95.75 85 ALA A O 1
ATOM 712 N N . SER A 1 86 ? -3.203 -0.620 10.649 1.00 95.88 86 SER A N 1
ATOM 713 C CA . SER A 1 86 ? -1.949 -0.996 9.986 1.00 95.88 86 SER A CA 1
ATOM 714 C C . SER A 1 86 ? -0.728 -0.363 10.653 1.00 95.88 86 SER A C 1
ATOM 716 O O . SER A 1 86 ? 0.262 -1.055 10.891 1.00 95.88 86 SER A O 1
ATOM 718 N N . ARG A 1 87 ? -0.803 0.919 11.048 1.00 95.44 87 ARG A N 1
ATOM 719 C CA . ARG A 1 87 ? 0.260 1.586 11.831 1.00 95.44 87 ARG A CA 1
ATOM 720 C C . ARG A 1 87 ? 0.540 0.867 13.149 1.00 95.44 87 ARG A C 1
ATOM 722 O O . ARG A 1 87 ? 1.697 0.676 13.518 1.00 95.44 87 ARG A O 1
ATOM 729 N N . ARG A 1 88 ? -0.511 0.471 13.876 1.00 95.31 88 ARG A N 1
ATOM 730 C CA . ARG A 1 88 ? -0.378 -0.250 15.155 1.00 95.31 88 ARG A CA 1
ATOM 731 C C . ARG A 1 88 ? 0.239 -1.631 14.939 1.00 95.31 88 ARG A C 1
ATOM 733 O O . ARG A 1 88 ? 1.196 -1.983 15.625 1.00 95.31 88 ARG A O 1
ATOM 740 N N . LYS A 1 89 ? -0.240 -2.367 13.934 1.00 94.38 89 LYS A N 1
ATOM 741 C CA . LYS A 1 89 ? 0.276 -3.693 13.573 1.00 94.38 89 LYS A CA 1
ATOM 742 C C . LYS A 1 89 ? 1.748 -3.648 13.155 1.00 94.38 89 LYS A C 1
ATOM 744 O O . LYS A 1 89 ? 2.524 -4.494 13.585 1.00 94.38 89 LYS A O 1
ATOM 749 N N . ALA A 1 90 ? 2.163 -2.632 12.398 1.00 92.44 90 ALA A N 1
ATOM 750 C CA . ALA A 1 90 ? 3.558 -2.449 11.993 1.00 92.44 90 ALA A CA 1
ATOM 751 C C . ALA A 1 90 ? 4.510 -2.235 13.184 1.00 92.44 90 ALA A C 1
ATOM 753 O O . ALA A 1 90 ? 5.644 -2.718 13.160 1.00 92.44 90 ALA A O 1
ATOM 754 N N . LYS A 1 91 ? 4.049 -1.537 14.231 1.00 87.19 91 LYS A N 1
ATOM 755 C CA . LYS A 1 91 ? 4.805 -1.349 15.481 1.00 87.19 91 LYS A CA 1
ATOM 756 C C . LYS A 1 91 ? 4.895 -2.627 16.314 1.00 87.19 91 LYS A C 1
ATOM 758 O O . LYS A 1 91 ? 5.924 -2.856 16.930 1.00 87.19 91 LYS A O 1
ATOM 763 N N . ALA A 1 92 ? 3.833 -3.432 16.331 1.00 84.06 92 ALA A N 1
ATOM 764 C CA . ALA A 1 92 ? 3.792 -4.704 17.055 1.00 84.06 92 ALA A CA 1
ATOM 765 C C . ALA A 1 92 ? 4.519 -5.849 16.326 1.00 84.06 92 ALA A C 1
ATOM 767 O O . ALA A 1 92 ? 4.797 -6.882 16.926 1.00 84.06 92 ALA A O 1
ATOM 768 N N . SER A 1 93 ? 4.800 -5.681 15.033 1.00 71.19 93 SER A N 1
ATOM 769 C CA . SER A 1 93 ? 5.555 -6.658 14.251 1.00 71.19 93 SER A CA 1
ATOM 770 C C . SER A 1 93 ? 7.047 -6.555 14.609 1.00 71.19 93 SER A C 1
ATOM 772 O O . SER A 1 93 ? 7.565 -5.430 14.555 1.00 71.19 93 SER A O 1
ATOM 774 N N . PRO A 1 94 ? 7.716 -7.671 14.960 1.00 59.78 94 PRO A N 1
ATOM 775 C CA . PRO A 1 94 ? 9.136 -7.690 15.316 1.00 59.78 94 PRO A CA 1
ATOM 776 C C . PRO A 1 94 ? 10.053 -7.176 14.194 1.00 59.78 94 PRO A C 1
ATOM 778 O O . PRO A 1 94 ? 9.598 -7.049 13.028 1.00 59.78 94 PRO A O 1
#

Secondary structure (DSSP, 8-state):
------HHHHS-B-HHHHHHHHHHH-SS----HHHHHHHHHHTTGGG-TTTEE--SSTTPPPEE-HHHHHHHHHHHHH-TTHHHHHHHHHHH--

Organism: NCBI:txid1672391